Protein AF-A0A0G1G5Y5-F1 (afdb_monomer_lite)

Secondary structure (DSSP, 8-state):
---HHHHHHHHHHHHHT-TTT-B-HHHHHHHHHHTT----HHHHHHHHHHHEEESS--S-----SS--TTS-EEE-HHHHHHHHHHHHHHHHHHHHHHHHHHHHHHHHHHHHHHHHHHHHHHHHHHHHHHHHHHHHHHHHHHHHHTS---HHHHHHHHHHHHHHHHTT-

pLDDT: mean 81.95, std 12.67, range [45.78, 97.75]

Structure (mmCIF, N/CA/C/O backbone):
data_AF-A0A0G1G5Y5-F1
#
_entry.id   AF-A0A0G1G5Y5-F1
#
loop_
_atom_site.group_PDB
_atom_site.id
_atom_site.type_symbol
_atom_site.label_atom_id
_atom_site.label_alt_id
_atom_site.label_comp_id
_atom_site.label_asym_id
_atom_site.label_entity_id
_atom_site.label_seq_id
_atom_site.pdbx_PDB_ins_code
_atom_site.Cartn_x
_atom_site.Cartn_y
_atom_site.Cartn_z
_atom_site.occupancy
_atom_site.B_iso_or_equiv
_atom_site.auth_seq_id
_atom_site.auth_comp_id
_atom_site.auth_asym_id
_atom_site.auth_atom_id
_atom_site.pdbx_PDB_model_num
ATOM 1 N N . MET A 1 1 ? 3.184 21.011 -11.154 1.00 47.00 1 MET A N 1
ATOM 2 C CA . MET A 1 1 ? 4.609 20.663 -10.969 1.00 47.00 1 MET A CA 1
ATOM 3 C C . MET A 1 1 ? 4.645 19.269 -10.354 1.00 47.00 1 MET A C 1
ATOM 5 O O . MET A 1 1 ? 4.168 19.118 -9.239 1.00 47.00 1 MET A O 1
ATOM 9 N N . PHE A 1 2 ? 5.062 18.242 -11.101 1.00 49.88 2 PHE A N 1
ATOM 10 C CA . PHE A 1 2 ? 5.166 16.873 -10.568 1.00 49.88 2 PHE A CA 1
ATOM 11 C C . PHE A 1 2 ? 6.253 16.843 -9.485 1.00 49.88 2 PHE A C 1
ATOM 13 O O . PHE A 1 2 ? 7.328 17.418 -9.693 1.00 49.88 2 PHE A O 1
ATOM 20 N N . ARG A 1 3 ? 6.005 16.202 -8.334 1.00 62.44 3 ARG A N 1
ATOM 21 C CA . ARG A 1 3 ? 7.087 15.985 -7.364 1.00 62.44 3 ARG A CA 1
ATOM 22 C C . ARG A 1 3 ? 8.078 15.002 -7.987 1.00 62.44 3 ARG A C 1
ATOM 24 O O . ARG A 1 3 ? 7.696 14.100 -8.727 1.00 62.44 3 ARG A O 1
ATOM 31 N N . LYS A 1 4 ? 9.370 15.167 -7.696 1.00 57.75 4 LYS A N 1
ATOM 32 C CA . LYS A 1 4 ? 10.444 14.310 -8.237 1.00 57.75 4 LYS A CA 1
ATOM 33 C C . LYS A 1 4 ? 10.177 12.812 -7.992 1.00 57.75 4 LYS A C 1
ATOM 35 O O . LYS A 1 4 ? 10.488 12.001 -8.860 1.00 57.75 4 LYS A O 1
ATOM 40 N N . ASN A 1 5 ? 9.556 12.477 -6.858 1.00 60.56 5 ASN A N 1
ATOM 41 C CA . ASN A 1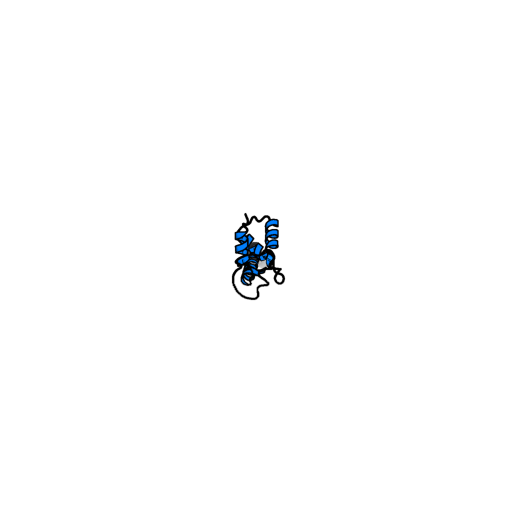 5 ? 9.187 11.106 -6.497 1.00 60.56 5 ASN A CA 1
ATOM 42 C C . ASN A 1 5 ? 8.088 10.537 -7.405 1.00 60.56 5 ASN A C 1
ATOM 44 O O . ASN A 1 5 ? 8.164 9.372 -7.776 1.00 60.56 5 ASN A O 1
ATOM 48 N N . ASP A 1 6 ? 7.130 11.357 -7.839 1.00 80.56 6 ASP A N 1
ATOM 49 C CA . ASP A 1 6 ? 6.044 10.902 -8.707 1.00 80.56 6 ASP A CA 1
ATOM 50 C C . ASP A 1 6 ? 6.593 10.507 -10.084 1.00 80.56 6 ASP A C 1
ATOM 52 O O . ASP A 1 6 ? 6.263 9.449 -10.601 1.00 80.56 6 ASP A O 1
ATOM 56 N N . LEU A 1 7 ? 7.509 11.298 -10.656 1.00 86.94 7 LEU A N 1
ATOM 57 C CA . LEU A 1 7 ? 8.099 10.972 -11.957 1.00 86.94 7 LEU A CA 1
ATOM 58 C C . LEU A 1 7 ? 8.939 9.689 -11.919 1.00 86.94 7 LEU A C 1
ATOM 60 O O . LEU A 1 7 ? 8.835 8.857 -12.816 1.00 86.94 7 LEU A O 1
ATOM 64 N N . TYR A 1 8 ? 9.770 9.534 -10.887 1.00 89.94 8 TYR A N 1
ATOM 65 C CA . TYR A 1 8 ? 10.605 8.346 -10.714 1.00 89.94 8 TYR A CA 1
ATOM 66 C C . TYR A 1 8 ? 9.752 7.072 -10.686 1.00 89.94 8 TYR A C 1
ATOM 68 O O . TYR A 1 8 ? 9.980 6.145 -11.460 1.00 89.94 8 TYR A O 1
ATOM 76 N N . ILE A 1 9 ? 8.711 7.067 -9.853 1.00 91.81 9 ILE A N 1
ATOM 77 C CA . ILE A 1 9 ? 7.807 5.927 -9.711 1.00 91.81 9 ILE A CA 1
ATOM 78 C C . ILE A 1 9 ? 6.990 5.688 -10.985 1.00 91.81 9 ILE A C 1
ATOM 80 O O . ILE A 1 9 ? 6.783 4.540 -11.366 1.00 91.81 9 ILE A O 1
ATOM 84 N N . GLU A 1 10 ? 6.548 6.735 -11.683 1.00 90.44 10 GLU A N 1
ATOM 85 C CA . GLU A 1 10 ? 5.811 6.576 -12.942 1.00 90.44 10 GLU A CA 1
ATOM 86 C C . GLU A 1 10 ? 6.675 5.975 -14.059 1.00 90.44 10 GLU A C 1
ATOM 88 O O . GLU A 1 10 ? 6.196 5.114 -14.799 1.00 90.44 10 GLU A O 1
ATOM 93 N N . ILE A 1 11 ? 7.953 6.361 -14.141 1.00 92.19 11 ILE A N 1
ATOM 94 C CA . ILE A 1 11 ? 8.920 5.749 -15.061 1.00 92.19 11 ILE A CA 1
ATOM 95 C C . ILE A 1 11 ? 9.101 4.264 -14.731 1.00 92.19 11 ILE A C 1
ATOM 97 O O . ILE A 1 11 ? 9.099 3.443 -15.645 1.00 92.19 11 ILE A O 1
ATOM 101 N N . LEU A 1 12 ? 9.223 3.900 -13.451 1.00 93.38 12 LEU A N 1
ATOM 102 C CA . LEU A 1 12 ? 9.338 2.499 -13.033 1.00 93.38 12 LEU A CA 1
ATOM 103 C C . LEU A 1 12 ? 8.079 1.689 -13.362 1.00 93.38 12 LEU A C 1
ATOM 105 O O . LEU A 1 12 ? 8.175 0.599 -13.919 1.00 93.38 12 LEU A O 1
ATOM 109 N N . LYS A 1 13 ? 6.890 2.233 -13.084 1.00 93.12 13 LYS A N 1
ATOM 110 C CA . LYS A 1 13 ? 5.616 1.566 -13.389 1.00 93.12 13 LYS A CA 1
ATOM 111 C C . LYS A 1 13 ? 5.447 1.272 -14.873 1.00 93.12 13 LYS A C 1
ATOM 113 O O . LYS A 1 13 ? 4.897 0.233 -15.213 1.00 93.12 13 LYS A O 1
ATOM 118 N N . PHE A 1 14 ? 5.917 2.152 -15.758 1.00 93.12 14 PHE A N 1
ATOM 119 C CA . PHE A 1 14 ? 5.787 1.927 -17.200 1.00 93.12 14 PHE A CA 1
ATOM 120 C C . PHE A 1 14 ? 6.521 0.671 -17.688 1.00 93.12 14 PHE A C 1
ATOM 122 O O . PHE A 1 14 ? 6.056 0.017 -18.622 1.00 93.12 14 PHE A O 1
ATOM 129 N N . GLY A 1 15 ? 7.647 0.330 -17.059 1.00 91.88 15 GLY A N 1
ATOM 130 C CA . GLY A 1 15 ? 8.435 -0.858 -17.385 1.00 91.88 15 GLY A CA 1
ATOM 131 C C . GLY A 1 15 ? 8.067 -2.110 -16.592 1.00 91.88 15 GLY A C 1
ATOM 132 O O . GLY A 1 15 ? 8.629 -3.164 -16.878 1.00 91.88 15 GLY A O 1
ATOM 133 N N . LYS A 1 16 ? 7.154 -2.019 -15.611 1.00 92.25 16 LYS A N 1
ATOM 134 C CA . LYS A 1 16 ? 6.811 -3.126 -14.700 1.00 92.25 16 LYS A CA 1
ATOM 135 C C . LYS A 1 16 ? 6.331 -4.369 -15.451 1.00 92.25 16 LYS A C 1
ATOM 137 O O . LYS A 1 16 ? 6.818 -5.461 -15.181 1.00 92.25 16 LYS A O 1
ATOM 142 N N . ASP A 1 17 ? 5.439 -4.179 -16.420 1.00 87.00 17 ASP A N 1
ATOM 143 C CA . ASP A 1 17 ? 4.754 -5.279 -17.113 1.00 87.00 17 ASP A CA 1
ATOM 144 C C . ASP A 1 17 ? 5.448 -5.696 -18.423 1.00 87.00 17 ASP A C 1
ATOM 146 O O . ASP A 1 17 ? 5.005 -6.611 -19.107 1.00 87.00 17 ASP A O 1
ATOM 150 N N . LYS A 1 18 ? 6.552 -5.034 -18.791 1.00 88.31 18 LYS A N 1
ATOM 151 C CA . LYS A 1 18 ? 7.246 -5.207 -20.082 1.00 88.31 18 LYS A CA 1
ATOM 152 C C . LYS A 1 18 ? 8.619 -5.840 -19.890 1.00 88.31 18 LYS A C 1
ATOM 154 O O . LYS A 1 18 ? 9.643 -5.316 -20.323 1.00 88.31 18 LYS A O 1
ATOM 159 N N . ILE A 1 19 ? 8.633 -6.949 -19.158 1.00 81.62 19 ILE A N 1
ATOM 160 C CA . ILE A 1 19 ? 9.855 -7.637 -18.728 1.00 81.62 19 ILE A CA 1
ATOM 161 C C . ILE A 1 19 ? 10.544 -8.340 -19.898 1.00 81.62 19 ILE A C 1
ATOM 163 O O . ILE A 1 19 ? 11.768 -8.309 -19.974 1.00 81.62 19 ILE A O 1
ATOM 167 N N . GLU A 1 20 ? 9.765 -8.964 -20.776 1.00 84.38 20 GLU A N 1
ATOM 168 C CA . GLU A 1 20 ? 10.281 -9.798 -21.865 1.00 84.38 20 GLU A CA 1
ATOM 169 C C . GLU A 1 20 ? 10.540 -8.986 -23.136 1.00 84.38 20 GLU A C 1
ATOM 171 O O . GLU A 1 20 ? 11.564 -9.162 -23.781 1.00 84.38 20 GLU A O 1
ATOM 176 N N . GLU A 1 21 ? 9.643 -8.054 -23.463 1.00 89.75 21 GLU A N 1
ATOM 177 C CA . GLU A 1 21 ? 9.723 -7.238 -24.683 1.00 89.75 21 GLU A CA 1
ATOM 178 C C . GLU A 1 21 ? 10.517 -5.935 -24.487 1.00 89.75 21 GLU A C 1
ATOM 180 O O . GLU A 1 21 ? 11.016 -5.342 -25.445 1.00 89.75 21 GLU A O 1
ATOM 185 N N . GLY A 1 22 ? 10.638 -5.473 -23.239 1.00 90.25 22 GLY A N 1
ATOM 186 C CA . GLY A 1 22 ? 11.201 -4.170 -22.910 1.00 90.25 22 GLY A CA 1
ATOM 187 C C . GLY A 1 22 ? 10.315 -2.989 -23.316 1.00 90.25 22 GLY A C 1
ATOM 188 O O . GLY A 1 22 ? 9.200 -3.114 -23.823 1.00 90.25 22 GLY A O 1
ATOM 189 N N . ILE A 1 23 ? 10.818 -1.788 -23.051 1.00 92.06 23 ILE A N 1
ATOM 190 C CA . ILE A 1 23 ? 10.191 -0.519 -23.407 1.00 92.06 23 ILE A CA 1
ATOM 191 C C . ILE A 1 23 ? 11.062 0.240 -24.398 1.00 92.06 23 ILE A C 1
ATOM 193 O O . ILE A 1 23 ? 12.285 0.248 -24.277 1.00 92.06 23 ILE A O 1
ATOM 197 N N . LYS A 1 24 ? 10.437 0.949 -25.334 1.00 92.25 24 LYS A N 1
ATOM 198 C CA . LYS A 1 24 ? 11.128 1.944 -26.157 1.00 92.25 24 LYS A CA 1
ATOM 199 C C . LYS A 1 24 ? 11.076 3.306 -25.485 1.00 92.25 24 LYS A C 1
ATOM 201 O O . LYS A 1 24 ? 10.052 3.693 -24.912 1.00 92.25 24 LYS A O 1
ATOM 206 N N . PHE A 1 25 ? 12.164 4.062 -25.588 1.00 89.69 25 PHE A N 1
ATOM 207 C CA . PHE A 1 25 ? 12.243 5.392 -24.983 1.00 89.69 25 PHE A CA 1
ATOM 208 C C . PHE A 1 25 ? 11.219 6.358 -25.597 1.00 89.69 25 PHE A C 1
ATOM 210 O O . PHE A 1 25 ? 10.586 7.131 -24.877 1.00 89.69 25 PHE A O 1
ATOM 217 N N . SER A 1 26 ? 10.964 6.237 -26.905 1.00 90.00 26 SER A N 1
ATOM 218 C CA . SER A 1 26 ? 9.917 6.993 -27.603 1.00 90.00 26 SER A CA 1
ATOM 219 C C . SER A 1 26 ? 8.528 6.794 -26.993 1.00 90.00 26 SER A C 1
ATOM 221 O O . SER A 1 26 ? 7.730 7.729 -26.932 1.00 90.00 26 SER A O 1
ATOM 223 N N . ASP A 1 27 ? 8.226 5.580 -26.536 1.00 92.06 27 ASP A N 1
ATOM 224 C CA . ASP A 1 27 ? 6.907 5.242 -26.003 1.00 92.06 27 ASP A CA 1
ATOM 225 C C . ASP A 1 27 ? 6.733 5.777 -24.585 1.00 92.06 27 ASP A C 1
ATOM 227 O O . ASP A 1 27 ? 5.645 6.234 -24.225 1.00 92.06 27 ASP A O 1
ATOM 231 N N . LEU A 1 28 ? 7.817 5.787 -23.805 1.00 91.12 28 LEU A N 1
ATOM 232 C CA . LEU A 1 28 ? 7.843 6.416 -22.490 1.00 91.12 28 LEU A CA 1
ATOM 233 C C . LEU A 1 28 ? 7.631 7.932 -22.597 1.00 91.12 28 LEU A C 1
ATOM 235 O O . LEU A 1 28 ? 6.801 8.471 -21.867 1.00 91.12 28 LEU A O 1
ATOM 239 N N . ILE A 1 29 ? 8.317 8.614 -23.525 1.00 89.56 29 ILE A N 1
ATOM 240 C CA . ILE A 1 29 ? 8.122 10.057 -23.762 1.00 89.56 29 ILE A CA 1
ATOM 241 C C . ILE A 1 29 ? 6.655 10.340 -24.089 1.00 89.56 29 ILE A C 1
ATOM 243 O O . ILE A 1 29 ? 6.011 11.122 -23.388 1.00 89.56 29 ILE A O 1
ATOM 247 N N . LYS A 1 30 ? 6.088 9.632 -25.076 1.00 89.94 30 LYS A N 1
ATOM 248 C CA . LYS A 1 30 ? 4.675 9.782 -25.460 1.00 89.94 30 LYS A CA 1
ATOM 249 C C . LYS A 1 30 ? 3.731 9.569 -24.275 1.00 89.94 30 LYS A C 1
ATOM 251 O O . LYS A 1 30 ? 2.719 10.259 -24.154 1.00 89.94 30 LYS A O 1
ATOM 256 N N . GLN A 1 31 ? 4.023 8.611 -23.393 1.00 90.06 31 GLN A N 1
ATOM 257 C CA . GLN A 1 31 ? 3.198 8.370 -22.211 1.00 90.06 31 GLN A CA 1
ATOM 258 C C . GLN A 1 31 ? 3.287 9.521 -21.194 1.00 90.06 31 GLN A C 1
ATOM 260 O O . GLN A 1 31 ? 2.261 9.930 -20.642 1.00 90.06 31 GLN A O 1
ATOM 265 N N . LEU A 1 32 ? 4.485 10.054 -20.949 1.00 89.31 32 LEU A N 1
ATOM 266 C CA . LEU A 1 32 ? 4.702 11.170 -20.025 1.00 89.31 32 LEU A CA 1
ATOM 267 C C . LEU A 1 32 ? 4.077 12.473 -20.550 1.00 89.31 32 LEU A C 1
ATOM 269 O O . LEU A 1 32 ? 3.437 13.199 -19.785 1.00 89.31 32 LEU A O 1
ATOM 273 N N . GLU A 1 33 ? 4.158 12.719 -21.858 1.00 88.00 33 GLU A N 1
ATOM 274 C CA . GLU A 1 33 ? 3.488 13.839 -22.528 1.00 88.00 33 GLU A CA 1
ATOM 275 C C . GLU A 1 33 ? 1.962 13.747 -22.414 1.00 88.00 33 GLU A C 1
ATOM 277 O O . GLU A 1 33 ? 1.307 14.729 -22.057 1.00 88.00 33 GLU A O 1
ATOM 282 N N . ARG A 1 34 ? 1.378 12.556 -22.621 1.00 87.50 34 ARG A N 1
ATOM 283 C CA . ARG A 1 34 ? -0.067 12.321 -22.417 1.00 87.50 34 ARG A CA 1
ATOM 284 C C . ARG A 1 34 ? -0.509 12.633 -20.990 1.00 87.50 34 ARG A C 1
ATOM 286 O O . ARG A 1 34 ? -1.599 13.162 -20.784 1.00 87.50 34 ARG A O 1
ATOM 293 N N . LYS A 1 35 ? 0.344 12.351 -20.003 1.00 85.88 35 LYS A N 1
ATOM 294 C CA . LYS A 1 35 ? 0.118 12.694 -18.590 1.00 85.88 35 LYS A CA 1
ATOM 295 C C . LYS A 1 35 ? 0.392 14.174 -18.272 1.00 85.88 35 LYS A C 1
ATOM 297 O O . LYS A 1 35 ? 0.334 14.564 -17.108 1.00 85.88 35 LYS A O 1
ATOM 302 N N . ARG A 1 36 ? 0.653 15.006 -19.292 1.00 83.88 36 ARG A N 1
ATOM 303 C CA . ARG A 1 36 ? 0.973 16.440 -19.193 1.00 83.88 36 ARG A CA 1
ATOM 304 C C . ARG A 1 36 ? 2.180 16.722 -18.294 1.00 83.88 36 ARG A C 1
ATOM 306 O O . ARG A 1 36 ? 2.241 17.759 -17.628 1.00 83.88 36 ARG A O 1
ATOM 313 N N . VAL A 1 37 ? 3.144 15.803 -18.256 1.00 78.69 37 VAL A N 1
ATOM 314 C CA . VAL A 1 37 ? 4.363 15.974 -17.466 1.00 78.69 37 VAL A CA 1
ATOM 315 C C . VAL A 1 37 ? 5.415 16.651 -18.338 1.00 78.69 37 VAL A C 1
ATOM 317 O O . VAL A 1 37 ? 6.023 16.021 -19.194 1.00 78.69 37 VAL A O 1
ATOM 320 N N . ASN A 1 38 ? 5.622 17.954 -18.136 1.00 77.88 38 ASN A N 1
ATOM 321 C CA . ASN A 1 38 ? 6.676 18.692 -18.829 1.00 77.88 38 ASN A CA 1
ATOM 322 C C . ASN A 1 38 ? 8.037 18.340 -18.208 1.00 77.88 38 ASN A C 1
ATOM 324 O O . ASN A 1 38 ? 8.289 18.659 -17.041 1.00 77.88 38 ASN A O 1
ATOM 328 N N . ILE A 1 39 ? 8.886 17.638 -18.960 1.00 78.56 39 ILE A N 1
ATOM 329 C CA . ILE A 1 39 ? 10.178 17.140 -18.483 1.00 78.56 39 ILE A CA 1
ATOM 330 C C . ILE A 1 39 ? 11.267 17.512 -19.475 1.00 78.56 39 ILE A C 1
ATOM 332 O O . ILE A 1 39 ? 11.141 17.304 -20.675 1.00 78.56 39 ILE A O 1
ATOM 336 N N . ASN A 1 40 ? 12.380 18.005 -18.937 1.00 85.06 40 ASN A N 1
ATOM 337 C CA . ASN A 1 40 ? 13.613 18.167 -19.687 1.00 85.06 40 ASN A CA 1
ATOM 338 C C . ASN A 1 40 ? 14.124 16.787 -20.143 1.00 85.06 40 ASN A C 1
ATOM 340 O O . ASN A 1 40 ? 14.435 15.936 -19.304 1.00 85.06 40 ASN A O 1
ATOM 344 N N . GLU A 1 41 ? 14.238 16.595 -21.455 1.00 82.69 41 GLU A N 1
ATOM 345 C CA . GLU A 1 41 ? 14.645 15.336 -22.085 1.00 82.69 41 GLU A CA 1
ATOM 346 C C . GLU A 1 41 ? 15.981 14.805 -21.548 1.00 82.69 41 GLU A C 1
ATOM 348 O O . GLU A 1 41 ? 16.091 13.620 -21.254 1.00 82.69 41 GLU A O 1
ATOM 353 N N . PHE A 1 42 ? 16.959 15.674 -21.276 1.00 84.19 42 PHE A N 1
ATOM 354 C CA . PHE A 1 42 ? 18.238 15.281 -20.675 1.00 84.19 42 PHE A CA 1
ATOM 355 C C . PHE A 1 42 ? 18.071 14.715 -19.256 1.00 84.19 42 PHE A C 1
ATOM 357 O O . PHE A 1 42 ? 18.734 13.752 -18.865 1.00 84.19 42 PHE A O 1
ATOM 364 N N . ARG A 1 43 ? 17.158 15.280 -18.456 1.00 83.94 43 ARG A N 1
ATOM 365 C CA . ARG A 1 43 ? 16.851 14.743 -17.117 1.00 83.94 43 ARG A CA 1
ATOM 366 C C . ARG A 1 43 ? 16.129 13.406 -17.206 1.00 83.94 43 ARG A C 1
ATOM 368 O O . ARG A 1 43 ? 16.425 12.520 -16.407 1.00 83.94 43 ARG A O 1
ATOM 375 N N . LEU A 1 44 ? 15.196 13.272 -18.147 1.00 87.12 44 LEU A N 1
ATOM 376 C CA . LEU A 1 44 ? 14.505 12.011 -18.401 1.00 87.12 44 LEU A CA 1
ATOM 377 C C . LEU A 1 44 ? 15.497 10.937 -18.849 1.00 87.12 44 LEU A C 1
ATOM 379 O O . LEU A 1 44 ? 15.463 9.826 -18.331 1.00 87.12 44 LEU A O 1
ATOM 383 N N . ALA A 1 45 ? 16.415 11.298 -19.742 1.00 86.50 45 ALA A N 1
ATOM 384 C CA . ALA A 1 45 ? 17.427 10.405 -20.264 1.00 86.50 45 ALA A CA 1
ATOM 385 C C . ALA A 1 45 ? 18.326 9.845 -19.155 1.00 86.50 45 ALA A C 1
ATOM 387 O O . ALA A 1 45 ? 18.442 8.632 -19.005 1.00 86.50 45 ALA A O 1
ATOM 388 N N . ASN A 1 46 ? 18.871 10.719 -18.304 1.00 86.38 46 ASN A N 1
ATOM 389 C CA . ASN A 1 46 ? 19.676 10.303 -17.153 1.00 86.38 46 ASN A CA 1
ATOM 390 C C . ASN A 1 46 ? 18.902 9.389 -16.190 1.00 86.38 46 ASN A C 1
ATOM 392 O O . ASN A 1 46 ? 19.438 8.396 -15.702 1.00 86.38 46 ASN A O 1
ATOM 396 N N . LEU A 1 47 ? 17.630 9.707 -15.925 1.00 88.50 47 LEU A N 1
ATOM 397 C CA . LEU A 1 47 ? 16.772 8.884 -15.073 1.00 88.50 47 LEU A CA 1
ATOM 398 C C . LEU A 1 47 ? 16.567 7.492 -15.678 1.00 88.50 47 LEU A C 1
ATOM 400 O O . LEU A 1 47 ? 16.780 6.494 -14.994 1.00 88.50 47 LEU A O 1
ATOM 404 N N . VAL A 1 48 ? 16.209 7.412 -16.957 1.00 88.81 48 VAL A N 1
ATOM 405 C CA . VAL A 1 48 ? 15.986 6.134 -17.639 1.00 88.81 48 VAL A CA 1
ATOM 406 C C . VAL A 1 48 ? 17.271 5.319 -17.711 1.00 88.81 48 VAL A C 1
ATOM 408 O O . VAL A 1 48 ? 17.241 4.149 -17.353 1.00 88.81 48 VAL A O 1
ATOM 411 N N . CYS A 1 49 ? 18.408 5.923 -18.059 1.00 87.50 49 CYS A N 1
ATOM 412 C CA . CYS A 1 49 ? 19.686 5.214 -18.103 1.00 87.50 49 CYS A CA 1
ATOM 413 C C . CYS A 1 49 ? 20.136 4.676 -16.729 1.00 87.50 49 CYS A C 1
ATOM 415 O O . CYS A 1 49 ? 20.892 3.711 -16.676 1.00 87.50 49 CYS A O 1
ATOM 417 N N . SER A 1 50 ? 19.672 5.274 -15.622 1.00 87.12 50 SER A N 1
ATOM 418 C CA . SER A 1 50 ? 19.907 4.750 -14.266 1.00 87.12 50 SER A CA 1
ATOM 419 C C . SER A 1 50 ? 18.964 3.609 -13.872 1.00 87.12 50 SER A C 1
ATOM 421 O O . SER A 1 50 ? 19.270 2.849 -12.957 1.00 87.12 50 SER A O 1
ATOM 423 N N . MET A 1 51 ? 17.811 3.493 -14.537 1.00 90.06 51 MET A N 1
ATOM 424 C CA . MET A 1 51 ? 16.759 2.540 -14.172 1.00 90.06 51 MET A CA 1
ATOM 425 C C . MET A 1 51 ? 16.659 1.346 -15.117 1.00 90.06 51 MET A C 1
ATOM 427 O O . MET A 1 51 ? 16.208 0.272 -14.718 1.00 90.06 51 MET A O 1
ATOM 431 N N . TYR A 1 52 ? 17.090 1.527 -16.358 1.00 90.19 52 TYR A N 1
ATOM 432 C CA . TYR A 1 52 ? 16.900 0.584 -17.439 1.00 90.19 52 TYR A CA 1
ATOM 433 C C . TYR A 1 52 ? 18.220 0.184 -18.092 1.00 90.19 52 TYR A C 1
ATOM 435 O O . TYR A 1 52 ? 19.163 0.970 -18.171 1.00 90.19 52 TYR A O 1
ATOM 443 N N . VAL A 1 53 ? 18.244 -1.033 -18.626 1.00 87.75 53 VAL A N 1
ATOM 444 C CA . VAL A 1 53 ? 19.337 -1.579 -19.435 1.00 87.75 53 VAL A CA 1
ATOM 445 C C . VAL A 1 53 ? 18.803 -2.057 -20.787 1.00 87.75 53 VAL A C 1
ATOM 447 O O . VAL A 1 53 ? 17.655 -2.498 -20.854 1.00 87.75 53 VAL A O 1
ATOM 450 N N . PRO A 1 54 ? 19.582 -1.961 -21.876 1.00 87.81 54 PRO A N 1
ATOM 451 C CA . PRO A 1 54 ? 19.178 -2.501 -23.173 1.00 87.81 54 PRO A CA 1
ATOM 452 C C . PRO A 1 54 ? 18.925 -4.013 -23.094 1.00 87.81 54 PRO A C 1
ATOM 454 O O . PRO A 1 54 ? 19.728 -4.737 -22.510 1.00 87.81 54 PRO A O 1
ATOM 457 N N . LEU A 1 55 ? 17.843 -4.491 -23.710 1.00 84.06 55 LEU A N 1
ATOM 458 C CA . LEU A 1 55 ? 17.470 -5.911 -23.722 1.00 84.06 55 LEU A CA 1
ATOM 459 C C . LEU A 1 55 ? 18.409 -6.765 -24.599 1.00 84.06 55 LEU A C 1
ATOM 461 O O . LEU A 1 55 ? 18.685 -7.912 -24.271 1.00 84.06 55 LEU A O 1
ATOM 465 N N . ASP A 1 56 ? 18.921 -6.189 -25.690 1.00 75.62 56 ASP A N 1
ATOM 466 C CA . ASP A 1 56 ? 19.695 -6.892 -26.730 1.00 75.62 56 ASP A CA 1
ATOM 467 C C . ASP A 1 56 ? 21.220 -6.900 -26.475 1.00 75.62 56 ASP A C 1
ATOM 469 O O . ASP A 1 56 ? 21.996 -7.553 -27.170 1.00 75.62 56 ASP A O 1
ATOM 473 N N . GLN A 1 57 ? 21.701 -6.174 -25.458 1.00 62.66 57 GLN A N 1
ATOM 474 C CA . GLN A 1 57 ? 23.133 -6.142 -25.150 1.00 62.66 57 GLN A CA 1
ATOM 475 C C . GLN A 1 57 ? 23.492 -7.264 -24.180 1.00 62.66 57 GLN A C 1
ATOM 477 O O . GLN A 1 57 ? 23.437 -7.125 -22.958 1.00 62.66 57 GLN A O 1
ATOM 482 N N . GLY A 1 58 ? 23.870 -8.405 -24.758 1.00 52.97 58 GLY A N 1
ATOM 483 C CA . GLY A 1 58 ? 24.461 -9.520 -24.037 1.00 52.97 58 GLY A CA 1
ATOM 484 C C . GLY A 1 58 ? 25.669 -9.075 -23.212 1.00 52.97 58 GLY A C 1
ATOM 485 O O . GLY A 1 58 ? 26.758 -8.926 -23.749 1.00 52.97 58 GLY A O 1
ATOM 486 N N . LYS A 1 59 ? 25.464 -8.979 -21.893 1.00 50.91 59 LYS A N 1
ATOM 487 C CA . LYS A 1 59 ? 26.483 -8.824 -20.842 1.00 50.91 59 LYS A CA 1
ATOM 488 C C . LYS A 1 59 ? 27.215 -7.461 -20.853 1.00 50.91 59 LYS A C 1
ATOM 490 O O . LYS A 1 59 ? 27.616 -6.948 -21.883 1.00 50.91 59 LYS A O 1
ATOM 495 N N . TYR A 1 60 ? 27.468 -6.948 -19.644 1.00 45.78 60 TYR A N 1
ATOM 496 C CA . TYR A 1 60 ? 28.368 -5.832 -19.284 1.00 45.78 60 TYR A CA 1
ATOM 497 C C . TYR A 1 60 ? 27.777 -4.411 -19.130 1.00 45.78 60 TYR A C 1
ATOM 499 O O . TYR A 1 60 ? 27.952 -3.531 -19.960 1.00 45.78 60 TYR A O 1
ATOM 507 N N . ASN A 1 61 ? 27.186 -4.169 -17.953 1.00 47.69 61 ASN A N 1
ATOM 508 C CA . ASN A 1 61 ? 27.665 -3.260 -16.886 1.00 47.69 61 ASN A CA 1
ATOM 509 C C . ASN A 1 61 ? 28.124 -1.814 -17.155 1.00 47.69 61 ASN A C 1
ATOM 511 O O . ASN A 1 61 ? 28.670 -1.201 -16.238 1.00 47.69 61 ASN A O 1
ATOM 515 N N . TRP A 1 62 ? 27.885 -1.216 -18.314 1.00 50.16 62 TRP A N 1
ATOM 516 C CA . TRP A 1 62 ? 28.136 0.216 -18.479 1.00 50.16 62 TRP A CA 1
ATOM 517 C C . TRP A 1 62 ? 26.809 0.917 -18.689 1.00 50.16 62 TRP A C 1
ATOM 519 O O . TRP A 1 62 ? 26.086 0.635 -19.641 1.00 50.16 62 TRP A O 1
ATOM 529 N N . GLY A 1 63 ? 26.463 1.772 -17.723 1.00 54.91 63 GLY A N 1
ATOM 530 C CA . GLY A 1 63 ? 25.245 2.566 -17.743 1.00 54.91 63 GLY A CA 1
ATOM 531 C C . GLY A 1 63 ? 25.010 3.178 -19.120 1.00 54.91 63 GLY A C 1
ATOM 532 O O . GLY A 1 63 ? 25.941 3.526 -19.848 1.00 54.91 63 GLY A O 1
ATOM 533 N N . CYS A 1 64 ? 23.740 3.275 -19.481 1.00 61.78 64 CYS A N 1
ATOM 534 C CA . CYS A 1 64 ? 23.311 3.867 -20.733 1.00 61.78 64 CYS A CA 1
ATOM 535 C C . CYS A 1 64 ? 23.911 5.284 -20.862 1.00 61.78 64 CYS A C 1
ATOM 537 O O . CYS A 1 64 ? 23.595 6.192 -20.102 1.00 61.78 64 CYS A O 1
ATOM 539 N N . THR A 1 65 ? 24.872 5.452 -21.773 1.00 61.34 65 THR A N 1
ATOM 540 C CA . THR A 1 65 ? 25.531 6.746 -22.041 1.00 61.34 65 THR A CA 1
ATOM 541 C C . THR A 1 65 ? 24.742 7.551 -23.064 1.00 61.34 65 THR A C 1
ATOM 543 O O . THR A 1 65 ? 24.765 8.777 -23.043 1.00 61.34 65 THR A O 1
ATOM 546 N N . THR A 1 66 ? 24.011 6.861 -23.945 1.00 70.69 66 THR A N 1
ATOM 547 C CA . THR A 1 66 ? 23.088 7.452 -24.916 1.00 70.69 66 THR A CA 1
ATOM 548 C C . THR A 1 66 ? 21.838 6.580 -25.050 1.00 70.69 66 THR A C 1
ATOM 550 O O . THR A 1 66 ? 21.928 5.366 -25.251 1.00 70.69 66 THR A O 1
ATOM 553 N N . LEU A 1 67 ? 20.659 7.195 -24.925 1.00 77.06 67 LEU A N 1
ATOM 554 C CA . LEU A 1 67 ? 19.382 6.538 -25.211 1.00 77.06 67 LEU A CA 1
ATOM 555 C C . LEU A 1 67 ? 19.146 6.528 -26.709 1.00 77.06 67 LEU A C 1
ATOM 557 O O . LEU A 1 67 ? 19.170 7.576 -27.352 1.00 77.06 67 LEU A O 1
ATOM 561 N N . LYS A 1 68 ? 18.877 5.347 -27.258 1.00 82.06 68 LYS A N 1
ATOM 562 C CA . LYS A 1 68 ? 18.370 5.220 -28.621 1.00 82.06 68 LYS A CA 1
ATOM 563 C C . LYS A 1 68 ? 16.865 5.018 -28.549 1.00 82.06 68 LYS A C 1
ATOM 565 O O . LYS A 1 68 ? 16.395 4.195 -27.771 1.00 82.06 68 LYS A O 1
ATOM 570 N N . ALA A 1 69 ? 16.112 5.761 -29.354 1.00 80.69 69 ALA A N 1
ATOM 571 C CA . ALA A 1 69 ? 14.651 5.763 -29.288 1.00 80.69 69 ALA A CA 1
ATOM 572 C C . ALA A 1 69 ? 14.034 4.370 -29.515 1.00 80.69 69 ALA A C 1
ATOM 574 O O . ALA A 1 69 ? 13.094 4.002 -28.813 1.00 80.69 69 ALA A O 1
ATOM 575 N N . ASP A 1 70 ? 14.605 3.598 -30.444 1.00 82.81 70 ASP A N 1
ATOM 576 C CA . ASP A 1 70 ? 14.008 2.361 -30.962 1.00 82.81 70 ASP A CA 1
ATOM 577 C C . ASP A 1 70 ? 14.536 1.068 -30.332 1.00 82.81 70 ASP A C 1
ATOM 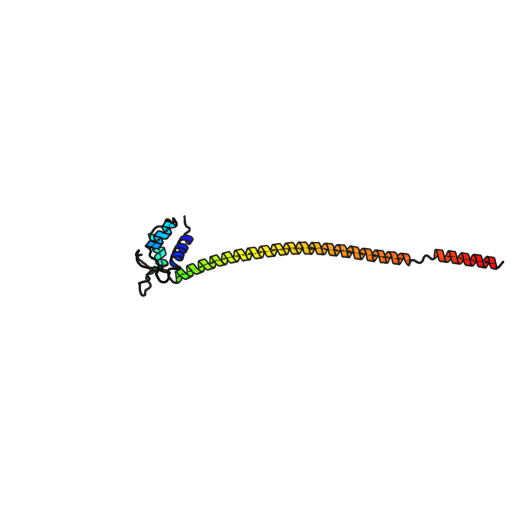579 O O . ASP A 1 70 ? 14.053 -0.015 -30.669 1.00 82.81 70 ASP A O 1
ATOM 583 N N . ILE A 1 71 ? 15.506 1.163 -29.419 1.00 86.38 71 ILE A N 1
ATOM 584 C CA . ILE A 1 71 ? 16.034 -0.006 -28.711 1.00 86.38 71 ILE A CA 1
ATOM 585 C C . ILE A 1 71 ? 15.082 -0.376 -27.563 1.00 86.38 71 ILE A C 1
ATOM 587 O O . ILE A 1 71 ? 14.630 0.520 -26.848 1.00 86.38 71 ILE A O 1
ATOM 591 N N . PRO A 1 72 ? 14.775 -1.670 -27.360 1.00 89.25 72 PRO A N 1
ATOM 592 C CA . PRO A 1 72 ? 14.050 -2.126 -26.183 1.00 89.25 72 PRO A CA 1
ATOM 593 C C . PRO A 1 72 ? 14.941 -2.094 -24.937 1.00 89.25 72 PRO A C 1
ATOM 595 O O . PRO A 1 72 ? 16.065 -2.601 -24.927 1.00 89.25 72 PRO A O 1
ATOM 598 N N . TYR A 1 73 ? 14.411 -1.517 -23.866 1.00 89.31 73 TYR A N 1
ATOM 599 C CA . TYR A 1 73 ? 15.056 -1.382 -22.568 1.00 89.31 73 TYR A CA 1
ATOM 600 C C . TYR A 1 73 ? 14.235 -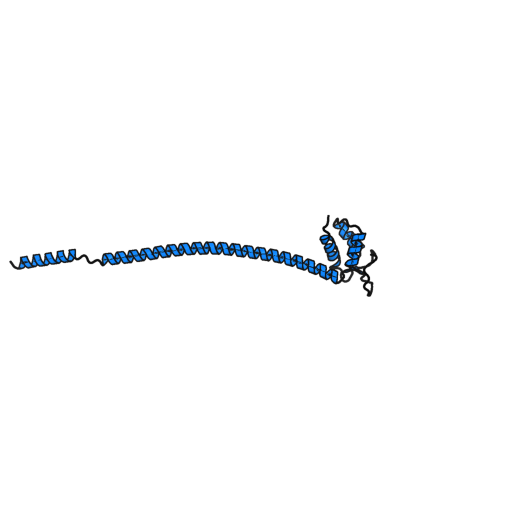2.079 -21.483 1.00 89.31 73 TYR A C 1
ATOM 602 O O . TYR A 1 73 ? 13.023 -1.907 -21.411 1.00 89.31 73 TYR A O 1
ATOM 610 N N . VAL A 1 74 ? 14.882 -2.810 -20.584 1.00 91.06 74 VAL A N 1
ATOM 611 C CA . VAL A 1 74 ? 14.231 -3.471 -19.445 1.00 91.06 74 VAL A CA 1
ATOM 612 C C . VAL A 1 74 ? 14.690 -2.876 -18.127 1.00 91.06 74 VAL A C 1
ATOM 614 O O . VAL A 1 74 ? 15.813 -2.392 -18.005 1.00 91.06 74 VAL A O 1
ATOM 617 N N . LEU A 1 75 ? 13.811 -2.909 -17.126 1.00 91.44 75 LEU A N 1
ATOM 618 C CA . LEU A 1 75 ? 14.158 -2.474 -15.778 1.00 91.44 75 LEU A CA 1
ATOM 619 C C . LEU A 1 75 ? 15.310 -3.306 -15.218 1.00 91.44 75 LEU A C 1
ATOM 621 O O . LEU A 1 75 ? 15.268 -4.539 -15.257 1.00 91.44 75 LEU A O 1
ATOM 625 N N . THR A 1 76 ? 16.278 -2.624 -14.612 1.00 90.19 76 THR A N 1
ATOM 626 C CA . THR A 1 76 ? 17.295 -3.272 -13.781 1.00 90.19 76 THR A CA 1
ATOM 627 C C . THR A 1 76 ? 16.649 -3.959 -12.581 1.00 90.19 76 THR A C 1
ATOM 629 O O . THR A 1 76 ? 15.592 -3.542 -12.099 1.00 90.19 76 THR A O 1
ATOM 632 N N . LEU A 1 77 ? 17.305 -5.001 -12.061 1.00 89.56 77 LEU A N 1
ATOM 633 C CA . LEU A 1 77 ? 16.842 -5.710 -10.867 1.00 89.56 77 LEU A CA 1
ATOM 634 C C . LEU A 1 77 ? 16.673 -4.755 -9.674 1.00 89.56 77 LEU A C 1
ATOM 636 O O . LEU A 1 77 ? 15.647 -4.783 -9.001 1.00 89.56 77 LEU A O 1
ATOM 640 N N . GLU A 1 78 ? 17.638 -3.857 -9.465 1.00 90.38 78 GLU A N 1
ATOM 641 C CA . GLU A 1 78 ? 17.573 -2.836 -8.416 1.00 90.38 78 GLU A CA 1
ATOM 642 C C . GLU A 1 78 ? 16.352 -1.920 -8.583 1.00 90.38 78 GLU A C 1
ATOM 644 O O . GLU A 1 78 ? 15.630 -1.657 -7.624 1.00 90.38 78 GLU A O 1
ATOM 649 N N . SER A 1 79 ? 16.063 -1.480 -9.808 1.00 92.06 79 SER A N 1
ATOM 650 C CA . SER A 1 79 ? 14.903 -0.626 -10.083 1.00 92.06 79 SER A CA 1
ATOM 651 C C . SER A 1 79 ? 13.572 -1.332 -9.838 1.00 92.06 79 SER A C 1
ATOM 653 O O . SER A 1 79 ? 12.619 -0.701 -9.382 1.00 92.06 79 SER A O 1
ATOM 655 N N . ARG A 1 80 ? 13.507 -2.648 -10.076 1.00 91.25 80 ARG A N 1
ATOM 656 C CA . ARG A 1 80 ? 12.338 -3.459 -9.709 1.00 91.25 80 ARG A CA 1
ATOM 657 C C . ARG A 1 80 ? 12.165 -3.548 -8.200 1.00 91.25 80 ARG A C 1
ATOM 659 O O . ARG A 1 80 ? 11.054 -3.341 -7.727 1.00 91.25 80 ARG A O 1
ATOM 666 N N . PHE A 1 81 ? 13.241 -3.802 -7.455 1.00 94.44 81 PHE A N 1
ATOM 667 C CA . PHE A 1 81 ? 13.177 -3.826 -5.994 1.00 94.44 81 PHE A CA 1
ATOM 668 C C . PHE A 1 81 ? 12.755 -2.476 -5.418 1.00 94.44 81 PHE A C 1
ATOM 670 O O . PHE A 1 81 ? 11.903 -2.445 -4.542 1.00 94.44 81 PHE A O 1
ATOM 677 N N . ARG A 1 82 ? 13.247 -1.359 -5.962 1.00 93.44 82 ARG A N 1
ATOM 678 C CA . ARG A 1 82 ? 12.802 -0.019 -5.541 1.00 93.44 82 ARG A CA 1
ATOM 679 C C . ARG A 1 82 ? 11.319 0.232 -5.826 1.00 93.44 82 ARG A C 1
ATOM 681 O O . ARG A 1 82 ? 10.644 0.886 -5.034 1.00 93.44 82 ARG A O 1
ATOM 688 N N . LEU A 1 83 ? 10.794 -0.271 -6.950 1.00 94.25 83 LEU A N 1
ATOM 689 C CA . LEU A 1 83 ? 9.358 -0.195 -7.233 1.00 94.25 83 LEU A CA 1
ATOM 690 C C . LEU A 1 83 ? 8.553 -1.041 -6.239 1.00 94.25 83 LEU A C 1
ATOM 692 O O . LEU A 1 83 ? 7.539 -0.566 -5.729 1.00 94.25 83 LEU A O 1
ATOM 696 N N . LEU A 1 84 ? 9.019 -2.261 -5.957 1.00 94.38 84 LEU A N 1
ATOM 697 C CA . LEU A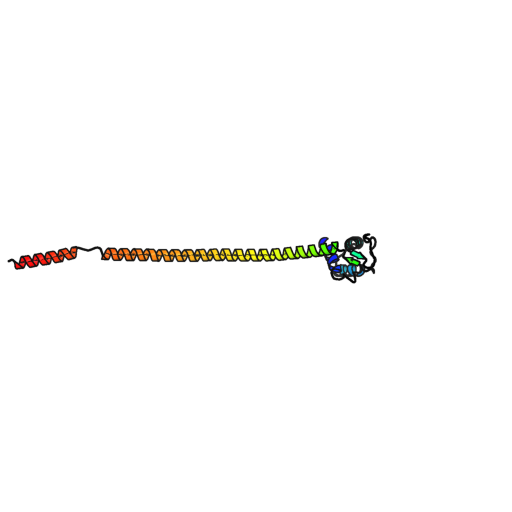 1 84 ? 8.396 -3.172 -5.001 1.00 94.38 84 LEU A CA 1
ATOM 698 C C . LEU A 1 84 ? 8.378 -2.567 -3.594 1.00 94.38 84 LEU A C 1
ATOM 700 O O . LEU A 1 84 ? 7.315 -2.477 -2.997 1.00 94.38 84 LEU A O 1
ATOM 704 N N . GLU A 1 85 ? 9.512 -2.062 -3.113 1.00 94.00 85 GLU A N 1
ATOM 705 C CA . GLU A 1 85 ? 9.637 -1.398 -1.812 1.00 94.00 85 GLU A CA 1
ATOM 706 C C . GLU A 1 85 ? 8.667 -0.216 -1.698 1.00 94.00 85 GLU A C 1
ATOM 708 O O . GLU A 1 85 ? 7.969 -0.061 -0.699 1.00 94.00 85 GLU A O 1
ATOM 713 N N . HIS A 1 86 ? 8.552 0.603 -2.746 1.00 94.25 86 HIS A N 1
ATOM 714 C CA . HIS A 1 86 ? 7.585 1.696 -2.758 1.00 94.25 86 HIS A CA 1
ATOM 715 C C . HIS A 1 86 ? 6.129 1.193 -2.679 1.00 94.25 86 HIS A C 1
ATOM 717 O O . HIS A 1 86 ? 5.303 1.794 -1.985 1.00 94.25 86 HIS A O 1
ATOM 723 N N . GLU A 1 87 ? 5.782 0.121 -3.396 1.00 93.06 87 GLU A N 1
ATOM 724 C CA . GLU A 1 87 ? 4.450 -0.498 -3.329 1.00 93.06 87 GLU A CA 1
ATOM 725 C C . GLU A 1 87 ? 4.178 -1.110 -1.948 1.00 93.06 87 GLU A C 1
ATOM 727 O O . GLU A 1 87 ? 3.102 -0.892 -1.391 1.00 93.06 87 GLU A O 1
ATOM 732 N N . GLU A 1 88 ? 5.160 -1.786 -1.355 1.00 92.50 88 GLU A N 1
ATOM 733 C CA . GLU A 1 88 ? 5.090 -2.353 -0.008 1.00 92.50 88 GLU A CA 1
ATOM 734 C C . GLU A 1 88 ? 4.926 -1.270 1.054 1.00 92.50 88 GLU A C 1
ATOM 736 O O . GLU A 1 88 ? 4.040 -1.382 1.894 1.00 92.50 88 GLU A O 1
ATOM 741 N N . LEU A 1 89 ? 5.688 -0.176 0.981 1.00 91.75 89 LEU A N 1
ATOM 742 C CA . LEU A 1 89 ? 5.543 0.964 1.888 1.00 91.75 89 LEU A CA 1
ATOM 743 C C . LEU A 1 89 ? 4.164 1.616 1.761 1.00 91.75 89 LEU A C 1
ATOM 745 O O . LEU A 1 89 ? 3.533 1.955 2.764 1.00 91.75 89 LEU A O 1
ATOM 749 N N . LYS A 1 90 ? 3.661 1.784 0.532 1.00 91.38 90 LYS A N 1
ATOM 750 C CA . LYS A 1 90 ? 2.323 2.342 0.306 1.00 91.38 90 LYS A CA 1
ATOM 751 C C . LYS A 1 90 ? 1.236 1.417 0.860 1.00 91.38 90 LYS A C 1
ATOM 753 O O . LYS A 1 90 ? 0.305 1.899 1.509 1.00 91.38 90 LYS A O 1
ATOM 758 N N . ASN A 1 91 ? 1.376 0.111 0.646 1.00 91.75 91 ASN A N 1
ATOM 759 C CA . ASN A 1 91 ? 0.457 -0.892 1.168 1.00 91.75 91 ASN A CA 1
ATOM 760 C C . ASN A 1 91 ? 0.515 -0.947 2.698 1.00 91.75 91 ASN A C 1
ATOM 762 O O . ASN A 1 91 ? -0.529 -0.855 3.336 1.00 91.75 91 ASN A O 1
ATOM 766 N N . ALA A 1 92 ? 1.706 -0.985 3.295 1.00 88.12 92 ALA A N 1
ATOM 767 C CA . ALA A 1 92 ? 1.911 -0.970 4.740 1.00 88.12 92 ALA A CA 1
ATOM 768 C C . ALA A 1 92 ? 1.295 0.275 5.390 1.00 88.12 92 ALA A C 1
ATOM 770 O O . ALA A 1 92 ? 0.600 0.159 6.397 1.00 88.12 92 ALA A O 1
ATOM 771 N N . ASN A 1 93 ? 1.456 1.450 4.775 1.00 89.81 93 ASN A N 1
ATOM 772 C CA . ASN A 1 93 ? 0.804 2.675 5.238 1.00 89.81 93 ASN A CA 1
ATOM 773 C C . ASN A 1 93 ? -0.724 2.561 5.194 1.00 89.81 93 ASN A C 1
ATOM 775 O O . ASN A 1 93 ? -1.392 2.925 6.159 1.00 89.81 93 ASN A O 1
ATOM 779 N N . SER A 1 94 ? -1.291 2.028 4.109 1.00 91.19 94 SER A N 1
ATOM 780 C CA . SER A 1 94 ? -2.744 1.841 4.016 1.00 91.19 94 SER A CA 1
ATOM 781 C C . SER A 1 94 ? -3.271 0.834 5.045 1.00 91.19 94 SER A C 1
ATOM 783 O O . SER A 1 94 ? -4.257 1.112 5.725 1.00 91.19 94 SER A O 1
ATOM 785 N N . SER A 1 95 ? -2.566 -0.282 5.240 1.00 91.12 95 SER A N 1
ATOM 786 C CA . SER A 1 95 ? -2.897 -1.293 6.245 1.00 91.12 95 SER A CA 1
ATOM 787 C C . SER A 1 95 ? -2.790 -0.733 7.663 1.00 91.12 95 SER A C 1
ATOM 789 O O . SER A 1 95 ? -3.655 -1.001 8.491 1.00 91.12 95 SER A O 1
ATOM 791 N N . SER A 1 96 ? -1.780 0.098 7.935 1.00 91.88 96 SER A N 1
ATOM 792 C CA . SER A 1 96 ? -1.598 0.781 9.221 1.00 91.88 96 SER A CA 1
ATOM 793 C C . SER A 1 96 ? -2.745 1.750 9.529 1.00 91.88 96 SER A C 1
ATOM 795 O O . SER A 1 96 ? -3.264 1.774 10.647 1.00 91.88 96 SER A O 1
ATOM 797 N N . LEU A 1 97 ? -3.215 2.502 8.527 1.00 90.38 97 LEU A N 1
ATOM 798 C CA . LEU A 1 97 ? -4.377 3.384 8.676 1.00 90.38 97 LEU A CA 1
ATOM 799 C C . LEU A 1 97 ? -5.653 2.596 8.994 1.00 90.38 97 LEU A C 1
ATOM 801 O O . LEU A 1 97 ? -6.396 2.975 9.898 1.00 90.38 97 LEU A O 1
ATOM 805 N N . ILE A 1 98 ? -5.887 1.481 8.296 1.00 91.88 98 ILE A N 1
ATOM 806 C CA . ILE A 1 98 ? -7.038 0.606 8.559 1.00 91.88 98 ILE A CA 1
ATOM 807 C C . ILE A 1 98 ? -6.947 0.011 9.969 1.00 91.88 98 ILE A C 1
ATOM 809 O O . ILE A 1 98 ? -7.924 0.052 10.717 1.00 91.88 98 ILE A O 1
ATOM 813 N N . ALA A 1 99 ? -5.775 -0.489 10.365 1.00 89.44 99 ALA A N 1
ATOM 814 C CA . ALA A 1 99 ? -5.554 -1.035 11.702 1.00 89.44 99 ALA A CA 1
ATOM 815 C C . ALA A 1 99 ? -5.809 0.017 12.794 1.00 89.44 99 ALA A C 1
ATOM 817 O O . ALA A 1 99 ? -6.455 -0.270 13.801 1.00 89.44 99 ALA A O 1
ATOM 818 N N . THR A 1 100 ? -5.373 1.255 12.560 1.00 94.00 100 THR A N 1
ATOM 819 C CA . THR A 1 100 ? -5.612 2.385 13.464 1.00 94.00 100 THR A CA 1
ATOM 820 C C . THR A 1 100 ? -7.105 2.692 13.591 1.00 94.00 100 THR A C 1
ATOM 822 O O . THR A 1 100 ? -7.603 2.878 14.699 1.00 94.00 100 THR A O 1
ATOM 825 N N . LEU A 1 101 ? -7.850 2.690 12.482 1.00 94.50 101 LEU A N 1
ATOM 826 C CA . LEU A 1 101 ? -9.299 2.906 12.494 1.00 94.50 101 LEU A CA 1
ATOM 827 C C . LEU A 1 101 ? -10.038 1.819 13.295 1.00 94.50 101 LEU A C 1
ATOM 829 O O . LEU A 1 101 ? -10.940 2.126 14.080 1.00 94.50 101 LEU A O 1
ATOM 833 N N . LEU A 1 102 ? -9.641 0.555 13.128 1.00 94.88 102 LEU A N 1
ATOM 834 C CA . LEU A 1 102 ? -10.204 -0.561 13.890 1.00 94.88 102 LEU A CA 1
ATOM 835 C C . LEU A 1 102 ? -9.902 -0.433 15.386 1.00 94.88 102 LEU A C 1
ATOM 837 O O . LEU A 1 102 ? -10.801 -0.615 16.206 1.00 94.88 102 LEU A O 1
ATOM 841 N N . ALA A 1 103 ? -8.674 -0.054 15.747 1.00 94.69 103 ALA A N 1
ATOM 842 C CA . ALA A 1 103 ? -8.291 0.176 17.138 1.00 94.69 103 ALA A CA 1
ATOM 843 C C . ALA A 1 103 ? -9.113 1.306 17.782 1.00 94.69 103 ALA A C 1
ATOM 845 O O . ALA A 1 103 ? -9.622 1.141 18.889 1.00 94.69 103 ALA A O 1
ATOM 846 N N . ILE A 1 104 ? -9.314 2.421 17.070 1.00 97.25 104 ILE A N 1
ATOM 847 C CA . ILE A 1 104 ? -10.177 3.524 17.525 1.00 97.25 104 ILE A CA 1
ATOM 848 C C . ILE A 1 104 ? -11.614 3.034 17.742 1.00 97.25 104 ILE A C 1
ATOM 850 O O . ILE A 1 104 ? -12.223 3.334 18.767 1.00 97.25 104 ILE A O 1
ATOM 854 N N . SER A 1 105 ? -12.146 2.242 16.810 1.00 96.56 105 SER A N 1
ATOM 855 C CA . SER A 1 105 ? -13.505 1.695 16.908 1.00 96.56 105 SER A CA 1
ATOM 856 C C . SER A 1 105 ? -13.661 0.789 18.135 1.00 96.56 105 SER A C 1
ATOM 858 O O . SER A 1 105 ? -14.621 0.929 18.893 1.00 96.56 105 SER A O 1
ATOM 860 N N . ALA A 1 106 ? -12.687 -0.089 18.389 1.00 96.62 106 ALA A N 1
ATOM 861 C CA . ALA A 1 106 ? -12.665 -0.948 19.572 1.00 96.62 106 ALA A CA 1
ATOM 862 C C . ALA A 1 106 ? -12.592 -0.141 20.880 1.00 96.62 106 ALA A C 1
ATOM 864 O O . ALA A 1 106 ? -13.250 -0.489 21.865 1.00 96.62 106 ALA A O 1
ATOM 865 N N . LEU A 1 107 ? -11.839 0.962 20.884 1.00 96.25 107 LEU A N 1
ATOM 866 C CA . LEU A 1 107 ? -11.725 1.864 22.029 1.00 96.25 107 LEU A CA 1
ATOM 867 C C . LEU A 1 107 ? -13.080 2.521 22.338 1.00 96.25 107 LEU A C 1
ATOM 869 O O . LEU A 1 107 ? -13.523 2.503 23.485 1.00 96.25 107 LEU A O 1
ATOM 873 N N . ILE A 1 108 ? -13.786 3.011 21.315 1.00 97.75 108 ILE A N 1
ATOM 874 C CA . ILE A 1 108 ? -15.130 3.591 21.468 1.00 97.75 108 ILE A CA 1
ATOM 875 C C . ILE A 1 108 ? -16.109 2.560 22.043 1.00 97.75 108 ILE A C 1
ATOM 877 O O . ILE A 1 108 ? -16.800 2.854 23.019 1.00 97.75 108 ILE A O 1
ATOM 881 N N . ILE A 1 109 ? -16.135 1.342 21.492 1.00 96.56 109 ILE A N 1
ATOM 882 C CA . ILE A 1 109 ? -16.989 0.252 21.992 1.00 96.56 109 ILE A CA 1
ATOM 883 C C . ILE A 1 109 ? -16.669 -0.059 23.459 1.00 96.56 109 ILE A C 1
ATOM 885 O O . ILE A 1 109 ? -17.582 -0.225 24.266 1.00 96.56 109 ILE A O 1
ATOM 889 N N . SER A 1 110 ? -15.387 -0.078 23.825 1.00 96.25 110 SER A N 1
ATOM 890 C CA . SER A 1 110 ? -14.953 -0.326 25.204 1.00 96.25 110 SER A CA 1
ATOM 891 C C . SER A 1 110 ? -15.428 0.768 26.163 1.00 96.25 110 SER A C 1
ATOM 893 O O . SER A 1 110 ? -15.933 0.457 27.240 1.00 96.25 110 SER A O 1
ATOM 895 N N . ILE A 1 111 ? -15.330 2.044 25.772 1.00 96.81 111 ILE A N 1
ATOM 896 C CA . ILE A 1 111 ? -15.831 3.171 26.578 1.00 96.81 111 ILE A CA 1
ATOM 897 C C . ILE A 1 111 ? -17.345 3.058 26.783 1.00 96.81 111 ILE A C 1
ATOM 899 O O . ILE A 1 111 ? -17.830 3.218 27.904 1.00 96.81 111 ILE A O 1
ATOM 903 N N . ILE A 1 112 ? -18.089 2.753 25.718 1.00 96.69 112 ILE A N 1
ATOM 904 C CA . ILE A 1 112 ? -19.542 2.567 25.787 1.00 96.69 112 ILE A CA 1
ATOM 905 C C . ILE A 1 112 ? -19.884 1.393 26.717 1.00 96.69 112 ILE A C 1
ATOM 907 O O . ILE A 1 112 ? -20.744 1.526 27.586 1.00 96.69 112 ILE A O 1
ATOM 911 N N . GLY A 1 113 ? -19.173 0.269 26.595 1.00 96.25 113 GLY A N 1
ATOM 912 C CA . GLY A 1 113 ? -19.344 -0.894 27.466 1.00 96.25 113 GLY A CA 1
ATOM 913 C C . GLY A 1 113 ? -19.088 -0.577 28.941 1.00 96.25 113 GLY A C 1
ATOM 914 O O . GLY A 1 113 ? -19.881 -0.965 29.797 1.00 96.25 113 GLY A O 1
ATOM 915 N N . LEU A 1 114 ? -18.038 0.193 29.247 1.00 94.94 114 LEU A N 1
ATOM 916 C CA . LEU A 1 114 ? -17.756 0.657 30.610 1.00 94.94 114 LEU A CA 1
ATOM 917 C C . LEU A 1 114 ? -18.873 1.553 31.157 1.00 94.94 114 LEU A C 1
ATOM 919 O O . LEU A 1 114 ? -19.243 1.426 32.325 1.00 94.94 114 LEU A O 1
ATOM 923 N N . TYR A 1 115 ? -19.434 2.432 30.325 1.00 96.00 115 TYR A N 1
ATOM 924 C CA . TYR A 1 115 ? -20.555 3.284 30.717 1.00 96.00 115 TYR A CA 1
ATOM 925 C C . TYR A 1 115 ? -21.799 2.458 31.078 1.00 96.00 115 TYR A C 1
ATOM 927 O O . TYR A 1 115 ? -22.352 2.626 32.167 1.00 96.00 115 TYR A O 1
ATOM 935 N N . PHE A 1 116 ? -22.192 1.510 30.220 1.00 94.69 116 PHE A N 1
ATOM 936 C CA . PHE A 1 116 ? -23.320 0.613 30.495 1.00 94.69 116 PHE A CA 1
ATOM 937 C C . PHE A 1 116 ? -23.074 -0.276 31.715 1.00 94.69 116 PHE A C 1
ATOM 939 O O . PHE A 1 116 ? -23.955 -0.406 32.562 1.00 94.69 116 PHE A O 1
ATOM 946 N N . SER A 1 117 ? -21.869 -0.835 31.848 1.00 92.94 117 SER A N 1
ATOM 947 C CA . SER A 1 117 ? -21.494 -1.652 33.006 1.00 92.94 117 SER A CA 1
ATOM 948 C C . SER A 1 117 ? -21.608 -0.867 34.310 1.00 92.94 117 SER A C 1
ATOM 950 O O . SER A 1 117 ? -22.086 -1.407 35.307 1.00 92.94 117 SER A O 1
ATOM 952 N N . ARG A 1 118 ? -21.208 0.410 34.312 1.00 92.69 118 ARG A N 1
ATOM 953 C CA . ARG A 1 118 ? -21.359 1.284 35.477 1.00 92.69 118 ARG A CA 1
ATOM 954 C C . ARG A 1 118 ? -22.828 1.569 35.784 1.00 92.69 118 ARG A C 1
ATOM 956 O O . ARG A 1 118 ? -23.203 1.545 36.951 1.00 92.69 118 ARG A O 1
ATOM 963 N N . SER A 1 119 ? -23.652 1.812 34.763 1.00 91.75 119 SER A N 1
ATOM 964 C CA . SER A 1 119 ? -25.092 2.037 34.943 1.00 91.75 119 SER A CA 1
ATOM 965 C C . SER A 1 119 ? -25.780 0.819 35.563 1.00 91.75 119 SER A C 1
ATOM 967 O O . SER A 1 119 ? -26.422 0.944 36.601 1.00 91.75 119 SER A O 1
ATOM 969 N N . ALA A 1 120 ? -25.562 -0.370 34.995 1.00 88.62 120 ALA A N 1
ATOM 970 C CA . ALA A 1 120 ? -26.129 -1.617 35.506 1.00 88.62 120 ALA A CA 1
ATOM 971 C C . ALA A 1 120 ? -25.652 -1.928 36.935 1.00 88.62 120 ALA A C 1
ATOM 973 O O . ALA A 1 120 ? -26.437 -2.350 37.782 1.00 88.62 120 ALA A O 1
ATOM 974 N N . SER A 1 121 ? -24.375 -1.662 37.235 1.00 91.81 121 SER A N 1
ATOM 975 C CA . SER A 1 121 ? -23.837 -1.821 38.590 1.00 91.81 121 SER A CA 1
ATOM 976 C C . SER A 1 121 ? -24.515 -0.893 39.602 1.00 91.81 121 SER A C 1
ATOM 978 O O . SER A 1 121 ? -24.721 -1.299 40.745 1.00 91.81 121 SER A O 1
ATOM 980 N N . ASN A 1 122 ? -24.848 0.341 39.214 1.00 89.81 122 ASN A N 1
ATOM 981 C CA . ASN A 1 122 ? -25.547 1.276 40.094 1.00 89.81 122 ASN A CA 1
ATOM 982 C C . ASN A 1 122 ? -26.983 0.813 40.365 1.00 89.81 122 ASN A C 1
ATOM 984 O O . ASN A 1 122 ? -27.388 0.779 41.525 1.00 89.81 122 ASN A O 1
ATOM 988 N N . GLU A 1 123 ? -27.715 0.397 39.328 1.00 86.62 123 GLU A N 1
ATOM 989 C CA . GLU A 1 123 ? -29.073 -0.149 39.471 1.00 86.62 123 GLU A CA 1
ATOM 990 C C . GLU A 1 123 ? -29.088 -1.379 40.388 1.00 86.62 123 GLU A C 1
ATOM 992 O O . GLU A 1 123 ? -29.896 -1.470 41.312 1.00 86.62 123 GLU A O 1
ATOM 997 N N . GLN A 1 124 ? -28.138 -2.301 40.209 1.00 83.62 124 GLN A N 1
ATOM 998 C CA . GLN A 1 124 ? -28.026 -3.485 41.060 1.00 83.62 124 GLN A CA 1
ATOM 999 C C . GLN A 1 124 ? -27.734 -3.123 42.523 1.00 83.62 124 GLN A C 1
ATOM 1001 O O . GLN A 1 124 ? -28.262 -3.754 43.446 1.00 83.62 124 GLN A O 1
ATOM 1006 N N . MET A 1 125 ? -26.919 -2.092 42.755 1.00 83.69 125 MET A N 1
ATOM 1007 C CA . MET A 1 125 ? -26.632 -1.602 44.101 1.00 83.69 125 MET A CA 1
ATOM 1008 C C . MET A 1 125 ? -27.869 -0.966 44.752 1.00 83.69 125 MET A C 1
ATOM 1010 O O . MET A 1 125 ? -28.075 -1.138 45.953 1.00 83.69 125 MET A O 1
ATOM 1014 N N . GLU A 1 126 ? -28.713 -0.263 43.995 1.00 83.81 126 GLU A N 1
ATOM 1015 C CA . GLU A 1 126 ? -29.979 0.282 44.504 1.00 83.81 126 GLU A CA 1
ATOM 1016 C C . GLU A 1 126 ? -30.980 -0.817 44.865 1.00 83.81 126 GLU A C 1
ATOM 1018 O O . GLU A 1 126 ? -31.531 -0.793 45.968 1.00 83.81 126 GLU A O 1
ATOM 1023 N N . ILE A 1 127 ? -31.143 -1.822 44.001 1.00 82.56 127 ILE A N 1
ATOM 1024 C CA . ILE A 1 127 ? -31.989 -2.993 44.283 1.00 82.56 127 ILE A CA 1
ATOM 1025 C C . ILE A 1 127 ? -31.514 -3.694 45.562 1.00 82.56 127 ILE A C 1
ATOM 1027 O O . ILE A 1 127 ? -32.315 -4.003 46.444 1.00 82.56 127 ILE A O 1
ATOM 1031 N N . SER A 1 128 ? -30.200 -3.877 45.708 1.00 80.25 128 SER A N 1
ATOM 1032 C CA . SER A 1 128 ? -29.612 -4.502 46.899 1.00 80.25 128 SER A CA 1
ATOM 1033 C C . SER A 1 128 ? -29.904 -3.703 48.176 1.00 80.25 128 SER A C 1
ATOM 1035 O O . SER A 1 128 ? -30.213 -4.286 49.214 1.00 80.25 128 SER A O 1
ATOM 1037 N N . LYS A 1 129 ? -29.862 -2.363 48.117 1.00 83.25 129 LYS A N 1
ATOM 1038 C CA . LYS A 1 129 ? -30.220 -1.498 49.258 1.00 83.25 129 LYS A CA 1
ATOM 1039 C C . LYS A 1 129 ? -31.699 -1.615 49.627 1.00 83.25 129 LYS A C 1
ATOM 1041 O O . LYS A 1 129 ? -32.021 -1.662 50.811 1.00 83.25 129 LYS A O 1
ATOM 1046 N N . GLN A 1 130 ? -32.590 -1.665 48.636 1.00 81.44 130 GLN A N 1
ATOM 1047 C CA . GLN A 1 130 ? -34.027 -1.830 48.875 1.00 81.44 130 GLN A CA 1
ATOM 1048 C C . GLN A 1 130 ? -34.336 -3.173 49.542 1.00 81.44 130 GLN A C 1
ATOM 1050 O O . GLN A 1 130 ? -35.077 -3.202 50.524 1.00 81.44 130 GLN A O 1
ATOM 1055 N N . GLN A 1 131 ? -33.717 -4.258 49.065 1.00 76.19 131 GLN A N 1
ATOM 1056 C CA . GLN A 1 131 ? -33.846 -5.585 49.671 1.00 76.19 131 GLN A CA 1
ATOM 1057 C C . GLN A 1 131 ? -33.357 -5.590 51.122 1.00 76.19 131 GLN A C 1
ATOM 1059 O O . GLN A 1 131 ? -34.066 -6.080 51.998 1.00 76.19 131 GLN A O 1
ATOM 1064 N N . LEU A 1 132 ? -32.192 -4.983 51.389 1.00 79.06 132 LEU A N 1
ATOM 1065 C CA . LEU A 1 132 ? -31.648 -4.879 52.742 1.00 79.06 132 LEU A CA 1
ATOM 1066 C C . LEU A 1 132 ? -32.620 -4.140 53.677 1.00 79.06 132 LEU A C 1
ATOM 1068 O O . LEU A 1 132 ? -32.943 -4.643 54.753 1.00 79.06 132 LEU A O 1
ATOM 1072 N N . ASN A 1 133 ? -33.135 -2.985 53.246 1.00 77.00 133 ASN A N 1
ATOM 1073 C CA . ASN A 1 133 ? -34.074 -2.189 54.037 1.00 77.00 133 ASN A CA 1
ATOM 1074 C C . ASN A 1 133 ? -35.374 -2.950 54.323 1.00 77.00 133 ASN A C 1
ATOM 1076 O O . ASN A 1 133 ? -35.812 -2.966 55.469 1.00 77.00 133 ASN A O 1
ATOM 1080 N N . GLN A 1 134 ? -35.950 -3.635 53.329 1.00 72.12 134 GLN A N 1
ATOM 1081 C CA . GLN A 1 134 ? -37.137 -4.472 53.539 1.00 72.12 134 GLN A CA 1
ATOM 1082 C C . GLN A 1 134 ? -36.885 -5.575 54.570 1.00 72.12 134 GLN A C 1
ATOM 1084 O O . GLN A 1 134 ? -37.699 -5.768 55.470 1.00 72.12 134 GLN A O 1
ATOM 1089 N N . SER A 1 135 ? -35.746 -6.268 54.488 1.00 67.19 135 SER A N 1
ATOM 1090 C CA . SER A 1 135 ? -35.407 -7.298 55.474 1.00 67.19 135 SER A CA 1
ATOM 1091 C C . SER A 1 135 ? -35.211 -6.743 56.891 1.00 67.19 135 SER A C 1
ATOM 1093 O O . SER A 1 135 ? -35.578 -7.409 57.857 1.00 67.19 135 SER A O 1
ATOM 1095 N N . VAL A 1 136 ? -34.695 -5.517 57.043 1.00 71.94 136 VAL A N 1
ATOM 1096 C CA . VAL A 1 136 ? -34.601 -4.851 58.356 1.00 71.94 136 VAL A CA 1
ATOM 1097 C C . VAL A 1 136 ? -35.990 -4.525 58.905 1.00 71.94 136 VAL A C 1
ATOM 1099 O O . VAL A 1 136 ? -36.242 -4.791 60.078 1.00 71.94 136 VAL A O 1
ATOM 1102 N N . THR A 1 137 ? -36.898 -4.005 58.073 1.00 70.94 137 THR A N 1
ATOM 1103 C CA . THR A 1 137 ? -38.269 -3.677 58.492 1.00 70.94 137 THR A CA 1
ATOM 1104 C C . THR A 1 137 ? -39.040 -4.918 58.935 1.00 70.94 137 THR A C 1
ATOM 1106 O O . THR A 1 137 ? -39.614 -4.904 60.017 1.00 70.94 137 THR A O 1
ATOM 1109 N N . ILE A 1 138 ? -38.978 -6.013 58.167 1.00 71.00 138 ILE A N 1
ATOM 1110 C CA . ILE A 1 138 ? -39.645 -7.278 58.523 1.00 71.00 138 ILE A CA 1
ATOM 1111 C C . ILE A 1 138 ? -39.136 -7.801 59.873 1.00 71.00 138 ILE A C 1
ATOM 1113 O O . ILE A 1 138 ? -39.927 -8.190 60.727 1.00 71.00 138 ILE A O 1
ATOM 1117 N N . ASN A 1 139 ? -37.818 -7.771 60.095 1.00 68.62 139 ASN A N 1
ATOM 1118 C CA . ASN A 1 139 ? -37.240 -8.215 61.364 1.00 68.62 139 ASN A CA 1
ATOM 1119 C C . ASN A 1 139 ? -37.658 -7.324 62.543 1.00 68.62 139 ASN A C 1
ATOM 1121 O O . ASN A 1 139 ? -37.818 -7.829 63.650 1.00 68.62 139 ASN A O 1
ATOM 1125 N N . GLN A 1 140 ? -37.822 -6.015 62.334 1.00 72.69 140 GLN A N 1
ATOM 1126 C CA . GLN A 1 140 ? -38.301 -5.104 63.377 1.00 72.69 140 GLN A CA 1
ATOM 1127 C C . GLN A 1 140 ? -39.775 -5.335 63.706 1.00 72.69 140 GLN A C 1
ATOM 1129 O O . GLN A 1 140 ? -40.115 -5.399 64.881 1.00 72.69 140 GLN A O 1
ATOM 1134 N N . GLU A 1 141 ? -40.621 -5.514 62.694 1.00 70.81 141 GLU A N 1
ATOM 1135 C CA . GLU A 1 141 ? -42.056 -5.774 62.859 1.00 70.81 141 GLU A CA 1
ATOM 1136 C C . GLU A 1 141 ? -42.290 -7.093 63.614 1.00 70.81 141 GLU A C 1
ATOM 1138 O O . GLU A 1 141 ? -43.005 -7.129 64.611 1.00 70.81 141 GLU A O 1
ATOM 1143 N N . GLN A 1 142 ? -41.556 -8.152 63.252 1.00 69.31 142 GLN A N 1
ATOM 1144 C CA . GLN A 1 142 ? -41.566 -9.418 63.994 1.00 69.31 142 GLN A CA 1
ATOM 1145 C C . GLN A 1 142 ? -41.079 -9.270 65.442 1.00 69.31 142 GLN A C 1
ATOM 1147 O O . GLN A 1 142 ? -41.566 -9.964 66.334 1.00 69.31 142 GLN A O 1
ATOM 1152 N N . LEU A 1 143 ? -40.105 -8.391 65.694 1.00 69.19 143 LEU A N 1
ATOM 1153 C CA . LEU A 1 143 ? -39.590 -8.140 67.040 1.00 69.19 143 LEU A CA 1
ATOM 1154 C C . LEU A 1 143 ? -40.586 -7.345 67.897 1.00 69.19 143 LEU A C 1
ATOM 1156 O O . LEU A 1 143 ? -40.641 -7.558 69.107 1.00 69.19 143 LEU A O 1
ATOM 1160 N N . GLU A 1 144 ? -41.356 -6.436 67.297 1.00 69.31 144 GLU A N 1
ATOM 1161 C CA . GLU A 1 144 ? -42.435 -5.723 67.987 1.00 69.31 144 GLU A CA 1
ATOM 1162 C C . GLU A 1 144 ? -43.617 -6.641 68.297 1.00 69.31 144 GLU A C 1
ATOM 1164 O O . GLU A 1 144 ? -44.086 -6.622 69.431 1.00 69.31 144 GLU A O 1
ATOM 1169 N N . ASP A 1 145 ? -44.000 -7.533 67.382 1.00 67.56 145 ASP A N 1
ATOM 1170 C CA . ASP A 1 145 ? -45.011 -8.567 67.652 1.00 67.56 145 ASP A CA 1
ATOM 1171 C C . ASP A 1 145 ? -44.569 -9.561 68.746 1.00 67.56 145 ASP A C 1
ATOM 1173 O O . ASP A 1 145 ? -45.393 -10.147 69.452 1.00 67.56 145 ASP A O 1
ATOM 1177 N N . LEU A 1 146 ? -43.256 -9.742 68.928 1.00 63.84 146 LEU A N 1
ATOM 1178 C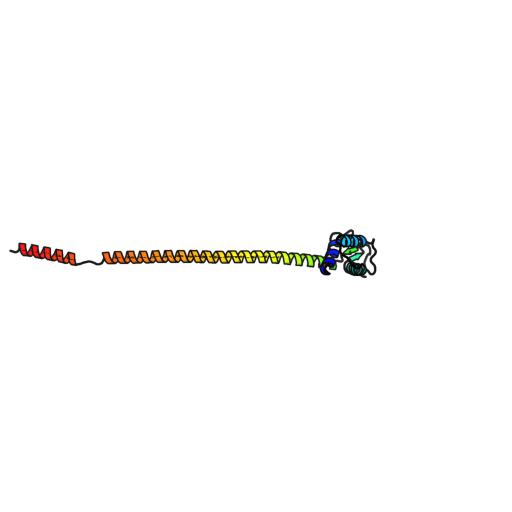 CA . LEU A 1 146 ? -42.670 -10.558 69.996 1.00 63.84 146 LEU A CA 1
ATOM 1179 C C . LEU A 1 146 ? -42.486 -9.807 71.322 1.00 63.84 146 LEU A C 1
ATOM 1181 O O . LEU A 1 146 ? -42.185 -10.451 72.335 1.00 63.84 146 LEU A O 1
ATOM 1185 N N . LYS A 1 147 ? -42.654 -8.476 71.366 1.00 65.88 147 LYS A N 1
ATOM 1186 C CA . LYS A 1 147 ? -42.666 -7.741 72.637 1.00 65.88 147 LYS A CA 1
ATOM 1187 C C . LYS A 1 147 ? -43.941 -8.101 73.386 1.00 65.88 147 LYS A C 1
ATOM 1189 O O . LYS A 1 147 ? -45.000 -7.516 73.204 1.00 65.88 147 LYS A O 1
ATOM 1194 N N . PHE A 1 148 ? -43.799 -9.088 74.257 1.00 62.28 148 PHE A N 1
ATOM 1195 C CA . PHE A 1 148 ? -44.825 -9.526 75.183 1.00 62.28 148 PHE A CA 1
ATOM 1196 C C . PHE A 1 148 ? -45.332 -8.343 76.013 1.00 62.28 148 PHE A C 1
ATOM 1198 O O . PHE A 1 148 ? -44.575 -7.784 76.807 1.00 62.28 148 PHE A O 1
ATOM 1205 N N . ASP A 1 149 ? -46.599 -7.974 75.831 1.00 69.19 149 ASP A N 1
ATOM 1206 C CA . ASP A 1 149 ? -47.283 -6.998 76.673 1.00 69.19 149 ASP A CA 1
ATOM 1207 C C . ASP A 1 149 ? -47.931 -7.728 77.864 1.00 69.19 149 ASP A C 1
ATOM 1209 O O . ASP A 1 149 ? -48.947 -8.415 77.703 1.00 69.19 149 ASP A O 1
ATOM 1213 N N . PRO A 1 150 ? -47.354 -7.631 79.075 1.00 63.81 150 PRO A N 1
ATOM 1214 C CA . PRO A 1 150 ? -47.874 -8.339 80.232 1.00 63.81 150 PRO A CA 1
ATOM 1215 C C . PRO A 1 150 ? -49.147 -7.687 80.793 1.00 63.81 150 PRO A C 1
ATOM 1217 O O . PRO A 1 150 ? -49.778 -8.280 81.668 1.00 63.81 150 PRO A O 1
ATOM 1220 N N . SER A 1 151 ? -49.551 -6.500 80.321 1.00 70.88 151 SER A N 1
ATOM 1221 C CA . SER A 1 151 ? -50.698 -5.757 80.865 1.00 70.88 151 SER A CA 1
ATOM 1222 C C . SER A 1 151 ? -52.014 -6.541 80.768 1.00 70.88 151 SER A C 1
ATOM 1224 O O . SER A 1 151 ? -52.721 -6.669 81.767 1.00 70.88 151 SER A O 1
ATOM 1226 N N . GLY A 1 152 ? -52.279 -7.201 79.636 1.00 66.06 152 GLY A N 1
ATOM 1227 C CA . GLY A 1 152 ? -53.443 -8.086 79.478 1.00 66.06 152 GLY A CA 1
ATOM 1228 C C . GLY A 1 152 ? -53.383 -9.363 80.331 1.00 66.06 152 GLY A C 1
ATOM 1229 O O . GLY A 1 152 ? -54.405 -10.006 80.586 1.00 66.06 152 GLY A O 1
ATOM 1230 N N . LEU A 1 153 ? -52.190 -9.745 80.798 1.00 65.12 153 LEU A N 1
ATOM 1231 C CA . LEU A 1 153 ? -51.996 -10.881 81.698 1.00 65.12 153 LEU A CA 1
ATOM 1232 C C . LEU A 1 153 ? -52.309 -10.492 83.145 1.00 65.12 153 LEU A C 1
ATOM 1234 O O . LEU A 1 153 ? -52.959 -11.265 83.847 1.00 65.12 153 LEU A O 1
ATOM 1238 N N . TYR A 1 154 ? -51.933 -9.278 83.554 1.00 71.19 154 TYR A N 1
ATOM 1239 C CA . TYR A 1 154 ? -52.308 -8.707 84.849 1.00 71.19 154 TYR A CA 1
ATOM 1240 C C . TYR A 1 154 ? -53.817 -8.467 84.958 1.00 71.19 154 TYR A C 1
ATOM 1242 O O . TYR A 1 154 ? -54.409 -8.849 85.962 1.00 71.19 154 TYR A O 1
ATOM 1250 N N . GLU A 1 155 ? -54.466 -7.962 83.905 1.00 71.62 155 GLU A N 1
ATOM 1251 C CA . GLU A 1 155 ? -55.925 -7.767 83.877 1.00 71.62 155 GLU A CA 1
ATOM 1252 C C . GLU A 1 155 ? -56.698 -9.082 84.081 1.00 71.62 155 GLU A C 1
ATOM 1254 O O . GLU A 1 155 ? -57.665 -9.155 84.844 1.00 71.62 155 GLU A O 1
ATOM 1259 N N . LYS A 1 156 ? -56.239 -10.166 83.439 1.00 74.19 156 LYS A N 1
ATOM 1260 C CA . LYS A 1 156 ? -56.803 -11.506 83.652 1.00 74.19 156 LYS A CA 1
ATOM 1261 C C . LYS A 1 156 ? -56.521 -12.040 85.051 1.00 74.19 156 LYS A C 1
ATOM 1263 O O . LYS A 1 156 ? -57.393 -12.694 85.623 1.00 74.19 156 LYS A O 1
ATOM 1268 N N . LEU A 1 157 ? -55.328 -11.794 85.591 1.00 74.38 157 LEU A N 1
ATOM 1269 C CA . LEU A 1 157 ? -54.968 -12.235 86.937 1.00 74.38 157 LEU A CA 1
ATOM 1270 C C . LEU A 1 157 ? -55.854 -11.556 87.989 1.00 74.38 157 LEU A C 1
ATOM 1272 O O . LEU A 1 157 ? -56.422 -12.243 88.835 1.00 74.38 157 LEU A O 1
ATOM 1276 N N . ASP A 1 158 ? -56.037 -10.240 87.884 1.00 77.38 158 ASP A N 1
ATOM 1277 C CA . ASP A 1 158 ? -56.872 -9.456 88.796 1.00 77.38 158 ASP A CA 1
ATOM 1278 C C . ASP A 1 158 ? -58.348 -9.859 88.706 1.00 77.38 158 ASP A C 1
ATOM 1280 O O . ASP A 1 158 ? -59.018 -9.989 89.731 1.00 77.38 158 ASP A O 1
ATOM 1284 N N . GLY A 1 159 ? -58.851 -10.161 87.504 1.00 78.19 159 GLY A N 1
ATOM 1285 C CA . GLY A 1 159 ? -60.199 -10.708 87.327 1.00 78.19 159 GLY A CA 1
ATOM 1286 C C . GLY A 1 159 ? -60.391 -12.077 87.996 1.00 78.19 159 GLY A C 1
ATOM 1287 O O . GLY A 1 159 ? -61.422 -12.329 88.624 1.00 78.19 159 GLY A O 1
ATOM 1288 N N . ILE A 1 160 ? -59.393 -12.963 87.916 1.00 79.88 160 ILE A N 1
ATOM 1289 C CA . ILE A 1 160 ? -59.430 -14.281 88.573 1.00 79.88 160 ILE A CA 1
ATOM 1290 C C . ILE A 1 160 ? -59.358 -14.131 90.098 1.00 79.88 160 ILE A C 1
ATOM 1292 O O . ILE A 1 160 ? -60.128 -14.783 90.811 1.00 79.88 160 ILE A O 1
ATOM 1296 N N . ILE A 1 161 ? -58.479 -13.262 90.604 1.00 78.50 161 ILE A N 1
ATOM 1297 C CA . ILE A 1 161 ? -58.335 -12.977 92.040 1.00 78.50 161 ILE A CA 1
ATOM 1298 C C . ILE A 1 161 ? -59.619 -12.339 92.595 1.00 78.50 161 ILE A C 1
ATOM 1300 O O . ILE A 1 161 ? -60.111 -12.748 93.647 1.00 78.50 161 ILE A O 1
ATOM 1304 N N . GLY A 1 162 ? -60.224 -11.397 91.867 1.00 77.56 162 GLY A N 1
ATOM 1305 C CA . GLY A 1 162 ? -61.493 -10.771 92.244 1.00 77.56 162 GLY A CA 1
ATOM 1306 C C . GLY A 1 162 ? -62.653 -11.769 92.324 1.00 77.56 162 GLY A C 1
ATOM 1307 O O . GLY A 1 162 ? -63.392 -11.783 93.311 1.00 77.56 162 GLY A O 1
ATOM 1308 N N . ASN A 1 163 ? -62.774 -12.660 91.336 1.00 75.38 163 ASN A N 1
ATOM 1309 C CA . ASN A 1 163 ? -63.818 -13.690 91.315 1.00 75.38 163 ASN A CA 1
ATOM 1310 C C . ASN A 1 163 ? -63.620 -14.754 92.405 1.00 75.38 163 ASN A C 1
ATOM 1312 O O . ASN A 1 163 ? -64.591 -15.213 93.007 1.00 75.38 163 ASN A O 1
ATOM 1316 N N . THR A 1 164 ? -62.373 -15.129 92.707 1.00 68.38 164 THR A N 1
ATOM 1317 C CA . THR A 1 164 ? -62.080 -16.075 93.797 1.00 68.38 164 THR A CA 1
ATOM 1318 C C . THR A 1 164 ? -62.304 -15.463 95.177 1.00 68.38 164 THR A C 1
ATOM 1320 O O . THR A 1 164 ? -62.808 -16.156 96.055 1.00 68.38 164 THR A O 1
ATOM 1323 N N . MET A 1 165 ? -62.040 -14.167 95.379 1.00 66.62 165 MET A N 1
ATOM 1324 C CA . MET A 1 165 ? -62.377 -13.494 96.641 1.00 66.62 165 MET A CA 1
ATOM 1325 C C . MET 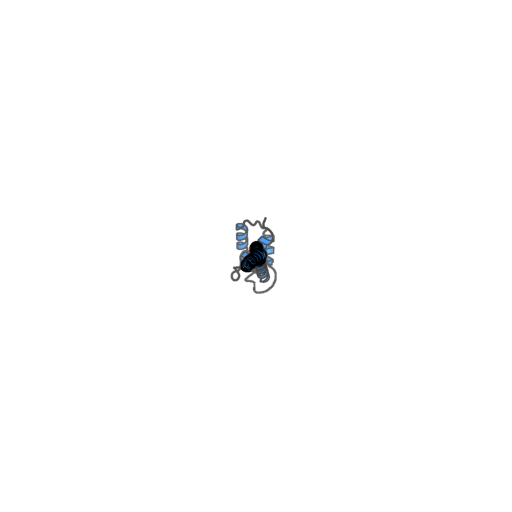A 1 165 ? -63.888 -13.331 96.864 1.00 66.62 165 MET A C 1
ATOM 1327 O O . MET A 1 165 ? -64.330 -13.351 98.011 1.00 66.62 165 MET A O 1
ATOM 1331 N N . GLN A 1 166 ? -64.695 -13.197 95.805 1.00 65.69 166 GLN A N 1
ATOM 1332 C CA . GLN A 1 166 ? -66.158 -13.182 95.939 1.00 65.69 166 GLN A CA 1
ATOM 1333 C C . GLN A 1 166 ? -66.742 -14.559 96.277 1.00 65.69 166 GLN A C 1
ATOM 1335 O O . GLN A 1 166 ? -67.745 -14.624 96.978 1.00 65.69 166 GLN A O 1
ATOM 1340 N N . ALA A 1 167 ? -66.106 -15.650 95.841 1.00 61.91 167 ALA A N 1
ATOM 1341 C CA . ALA A 1 167 ? -66.546 -17.016 96.132 1.00 61.91 167 ALA A CA 1
ATOM 1342 C C . ALA A 1 167 ? -66.236 -17.494 97.571 1.00 61.91 167 ALA A C 1
ATOM 1344 O O . ALA A 1 167 ? -66.672 -18.576 97.956 1.00 61.91 167 ALA A O 1
ATOM 1345 N N . VAL A 1 168 ? -65.473 -16.719 98.356 1.00 59.53 168 VAL A N 1
ATOM 1346 C CA . VAL A 1 168 ? -65.030 -17.062 99.728 1.00 59.53 168 VAL A CA 1
ATOM 1347 C C . VAL A 1 168 ? -65.806 -16.280 100.814 1.00 59.53 168 VAL A C 1
ATOM 1349 O O . VAL A 1 168 ? -65.495 -16.387 101.999 1.00 59.53 168 VAL A O 1
ATOM 1352 N N . LYS A 1 169 ? -66.843 -15.517 100.445 1.00 50.16 169 LYS A N 1
ATOM 1353 C CA . LYS A 1 169 ? -67.800 -14.891 101.379 1.00 50.16 169 LYS A CA 1
ATOM 1354 C C . LYS A 1 169 ? -69.117 -15.653 101.419 1.00 50.16 169 LYS A C 1
ATOM 1356 O O . LYS A 1 169 ? -69.691 -15.712 102.527 1.00 50.16 169 LYS A O 1
#

Radius of gyration: 48.38 Å; chains: 1; bounding box: 96×38×132 Å

Sequence (169 aa):
MFRKNDLYIEILKFGKDKIEEGIKFSDLIKQLERKRVNINEFRLANLVCSMYVPLDQGKYNWGCTTLKADIPYVLTLESRFRLLEHEELKNANSSSLIATLLAISALIISIIGLYFSRSASNEQMEISKQQLNQSVTINQEQLEDLKFDPSGLYEKLDGIIGNTMQAVK

Foldseek 3Di:
DDDPVRVLLLLLVVQQVVAPPADFPLVVVVVCVVVVNDDDPVVVQVSCQVFWDFPPDDDDDDGPPDHDRPTGIHGDPVSNVVNVVVVVVVVVVVVVVVVVVVVVVVVVVVVVVVVVVVVVVVVVVVVVVVVVVVVVVVVVVVVVVVPDDCPVVVVVVVVVVVVVVVVVD